Protein AF-A0A2M7BI40-F1 (afdb_monomer)

Structure (mmCIF, N/CA/C/O backbone):
data_AF-A0A2M7BI40-F1
#
_entry.id   AF-A0A2M7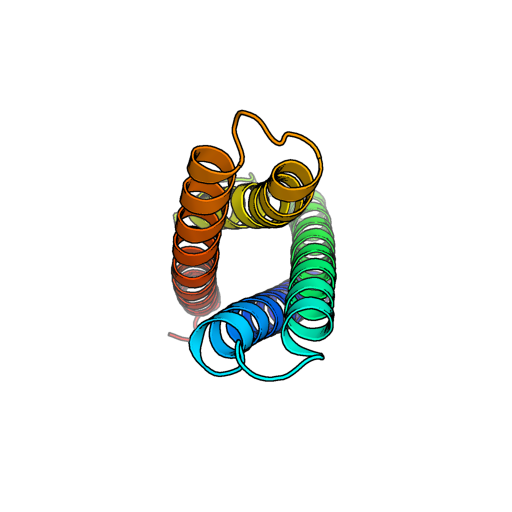BI40-F1
#
loop_
_atom_site.group_PDB
_atom_site.id
_atom_site.type_symbol
_atom_site.label_atom_id
_atom_site.label_alt_id
_atom_site.label_comp_id
_atom_site.label_asym_id
_atom_site.label_entity_id
_atom_site.label_seq_id
_atom_site.pdbx_PDB_ins_code
_atom_site.Cartn_x
_atom_site.Cartn_y
_atom_site.Cartn_z
_atom_site.occupancy
_atom_site.B_iso_or_equiv
_atom_site.auth_seq_id
_atom_site.auth_comp_id
_atom_site.auth_asym_id
_atom_site.auth_atom_id
_atom_site.pdbx_PDB_model_num
ATOM 1 N N . MET A 1 1 ? 19.463 -0.603 -14.164 1.00 77.00 1 MET A N 1
ATOM 2 C CA . MET A 1 1 ? 19.124 -1.963 -13.665 1.00 77.00 1 MET A CA 1
ATOM 3 C C . MET A 1 1 ? 18.923 -2.020 -12.152 1.00 77.00 1 MET A C 1
ATOM 5 O O . MET A 1 1 ? 17.928 -2.589 -11.722 1.00 77.00 1 MET A O 1
ATOM 9 N N . ILE A 1 2 ? 19.806 -1.428 -11.337 1.00 92.12 2 ILE A N 1
ATOM 10 C CA . ILE A 1 2 ? 19.700 -1.491 -9.866 1.00 92.12 2 ILE A CA 1
ATOM 11 C C . ILE A 1 2 ? 18.399 -0.879 -9.314 1.00 92.12 2 ILE A C 1
ATOM 13 O O . ILE A 1 2 ? 17.748 -1.490 -8.474 1.00 92.12 2 ILE A O 1
ATOM 17 N N . LEU A 1 3 ? 17.956 0.261 -9.856 1.00 92.69 3 LEU A N 1
ATOM 18 C CA . LEU A 1 3 ? 16.713 0.923 -9.438 1.00 92.69 3 LEU A CA 1
ATOM 19 C C . LEU A 1 3 ? 15.458 0.073 -9.695 1.00 92.69 3 LEU A C 1
ATOM 21 O O . LEU A 1 3 ? 14.537 0.099 -8.889 1.00 92.69 3 LEU A O 1
ATOM 25 N N . PHE A 1 4 ? 15.436 -0.730 -10.766 1.00 90.94 4 PHE A N 1
ATOM 26 C CA . PHE A 1 4 ? 14.327 -1.655 -11.031 1.00 90.94 4 PHE A CA 1
ATOM 27 C C . PHE A 1 4 ? 14.291 -2.813 -10.026 1.00 90.94 4 PHE A C 1
ATOM 29 O O . PHE A 1 4 ? 13.209 -3.212 -9.604 1.00 90.94 4 PHE A O 1
ATOM 36 N N . LYS A 1 5 ? 15.456 -3.316 -9.590 1.00 93.88 5 LYS A N 1
ATOM 37 C CA . LYS A 1 5 ? 15.535 -4.330 -8.524 1.00 93.88 5 LYS A CA 1
ATOM 38 C C . LYS A 1 5 ? 15.037 -3.768 -7.192 1.00 93.88 5 LYS A C 1
ATOM 40 O O . LYS A 1 5 ? 14.223 -4.406 -6.532 1.00 93.88 5 LYS A O 1
ATOM 45 N N . TRP A 1 6 ? 15.469 -2.554 -6.839 1.00 96.56 6 TRP A N 1
ATOM 46 C CA . TRP A 1 6 ? 14.964 -1.849 -5.659 1.00 96.56 6 TRP A CA 1
ATOM 47 C C . TRP A 1 6 ? 13.461 -1.605 -5.737 1.00 96.56 6 TRP A C 1
ATOM 49 O O . TRP A 1 6 ? 12.761 -1.906 -4.778 1.00 96.56 6 TRP A O 1
ATOM 59 N N . HIS A 1 7 ? 12.954 -1.133 -6.879 1.00 96.62 7 HIS A N 1
ATOM 60 C CA . HIS A 1 7 ? 11.520 -0.980 -7.106 1.00 96.62 7 HIS A CA 1
ATOM 61 C C . HIS A 1 7 ? 10.775 -2.294 -6.840 1.00 96.62 7 HIS A C 1
ATOM 63 O O . HIS A 1 7 ? 9.878 -2.315 -6.004 1.00 96.62 7 HIS A O 1
ATOM 69 N N . ALA A 1 8 ? 11.176 -3.399 -7.475 1.00 96.50 8 ALA A N 1
ATOM 70 C CA . ALA A 1 8 ? 10.517 -4.691 -7.294 1.00 96.50 8 ALA A CA 1
ATOM 71 C C . ALA A 1 8 ? 10.546 -5.165 -5.827 1.00 96.50 8 ALA A C 1
ATOM 73 O O . ALA A 1 8 ? 9.508 -5.547 -5.285 1.00 96.50 8 ALA A O 1
ATOM 74 N N . GLY A 1 9 ? 11.706 -5.083 -5.165 1.00 97.69 9 GLY A N 1
ATOM 75 C CA . GLY A 1 9 ? 11.855 -5.471 -3.760 1.00 97.69 9 GLY A CA 1
ATOM 76 C C . GLY A 1 9 ? 11.007 -4.621 -2.810 1.00 97.69 9 GLY A C 1
ATOM 77 O O . GLY A 1 9 ? 10.319 -5.157 -1.941 1.00 97.69 9 GLY A O 1
ATOM 78 N N . LEU A 1 10 ? 10.992 -3.301 -3.010 1.00 98.44 10 LEU A N 1
ATOM 79 C CA . LEU A 1 10 ? 10.192 -2.368 -2.214 1.00 98.44 10 LEU A CA 1
ATOM 80 C C . LEU A 1 10 ? 8.690 -2.574 -2.436 1.00 98.44 10 LEU A C 1
ATOM 82 O O . LEU A 1 10 ? 7.929 -2.591 -1.471 1.00 98.44 10 LEU A O 1
ATOM 86 N N . MET A 1 11 ? 8.251 -2.799 -3.677 1.00 98.19 11 MET A N 1
ATOM 87 C CA . MET A 1 11 ? 6.842 -3.083 -3.969 1.00 98.19 11 MET A CA 1
ATOM 88 C C . MET A 1 11 ? 6.391 -4.404 -3.331 1.00 98.19 11 MET A C 1
ATOM 90 O O . MET A 1 11 ? 5.306 -4.458 -2.749 1.00 98.19 11 MET A O 1
ATOM 94 N N . ALA A 1 12 ? 7.233 -5.444 -3.357 1.00 98.25 12 ALA A N 1
ATOM 95 C CA . ALA A 1 12 ? 6.958 -6.713 -2.684 1.00 98.25 12 ALA A CA 1
ATOM 96 C C . ALA A 1 12 ? 6.877 -6.552 -1.155 1.00 98.25 12 ALA A C 1
ATOM 98 O O . ALA A 1 12 ? 5.906 -6.997 -0.541 1.00 98.25 12 ALA A O 1
ATOM 99 N N . ALA A 1 13 ? 7.837 -5.856 -0.536 1.00 98.56 13 ALA A N 1
ATOM 100 C CA . ALA A 1 13 ? 7.814 -5.559 0.899 1.00 98.56 13 ALA A CA 1
ATOM 101 C C . ALA A 1 13 ? 6.581 -4.725 1.300 1.00 98.56 13 ALA A C 1
ATOM 103 O O . ALA A 1 13 ? 5.945 -4.988 2.328 1.00 98.56 13 ALA A O 1
ATOM 104 N N . GLY A 1 14 ? 6.202 -3.756 0.462 1.00 98.56 14 GLY A N 1
ATOM 105 C CA . GLY A 1 14 ? 4.998 -2.949 0.626 1.00 98.56 14 GLY A CA 1
ATOM 106 C C . GLY A 1 14 ? 3.725 -3.792 0.599 1.00 98.56 14 GLY A C 1
ATOM 107 O O . GLY A 1 14 ? 2.904 -3.707 1.517 1.00 98.56 14 GLY A O 1
ATOM 108 N N . PHE A 1 15 ? 3.592 -4.666 -0.401 1.00 98.62 15 PHE A N 1
ATOM 109 C CA . PHE A 1 15 ? 2.479 -5.610 -0.502 1.00 98.62 15 PHE A CA 1
ATOM 110 C C . PHE A 1 15 ? 2.401 -6.538 0.712 1.00 98.62 15 PHE A C 1
ATOM 112 O O . PHE A 1 15 ? 1.341 -6.629 1.329 1.00 98.62 15 PHE A O 1
ATOM 119 N N . LEU A 1 16 ? 3.510 -7.172 1.103 1.00 98.62 16 LEU A N 1
ATOM 120 C CA . LEU A 1 16 ? 3.550 -8.064 2.266 1.00 98.62 16 LEU A CA 1
ATOM 121 C C . LEU A 1 16 ? 3.148 -7.344 3.557 1.00 98.62 16 LEU A C 1
ATOM 123 O O . LEU A 1 16 ? 2.430 -7.905 4.388 1.00 98.62 16 LEU A O 1
ATOM 127 N N . SER A 1 17 ? 3.546 -6.081 3.707 1.00 98.62 17 SER A N 1
ATOM 128 C CA . SER A 1 17 ? 3.155 -5.248 4.846 1.00 98.62 17 SER A CA 1
ATOM 129 C C 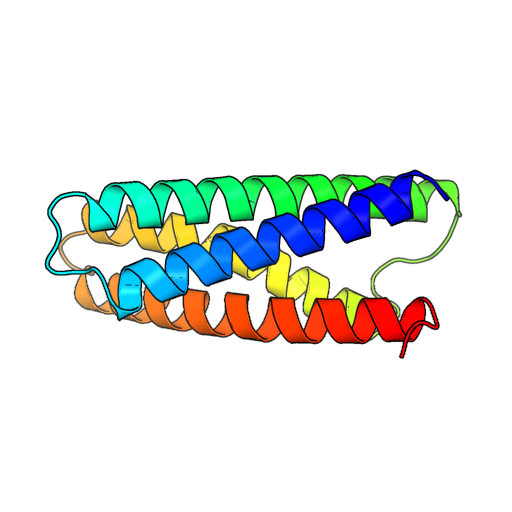. SER A 1 17 ? 1.647 -4.971 4.857 1.00 98.62 17 SER A C 1
ATOM 131 O O . SER A 1 17 ? 0.991 -5.167 5.882 1.00 98.62 17 SER A O 1
ATOM 133 N N . PHE A 1 18 ? 1.054 -4.595 3.719 1.00 98.31 18 PHE A N 1
ATOM 134 C CA . PHE A 1 18 ? -0.399 -4.402 3.622 1.00 98.31 18 PHE A CA 1
ATOM 135 C C . PHE A 1 18 ? -1.184 -5.705 3.779 1.00 98.31 18 PHE A C 1
ATOM 137 O O . PHE A 1 18 ? -2.220 -5.715 4.445 1.00 98.31 18 PHE A O 1
ATOM 144 N N . PHE A 1 19 ? -0.685 -6.809 3.228 1.00 98.38 19 PHE A N 1
ATOM 145 C CA . PHE A 1 19 ? -1.277 -8.129 3.408 1.00 98.38 19 PHE A CA 1
ATOM 146 C C . PHE A 1 19 ? -1.240 -8.549 4.882 1.00 98.38 19 PHE A C 1
ATOM 148 O O . PHE A 1 19 ? -2.247 -8.992 5.429 1.00 98.38 19 PHE A O 1
ATOM 155 N N . THR A 1 20 ? -0.132 -8.289 5.578 1.00 98.31 20 THR A N 1
ATOM 156 C CA . THR A 1 20 ? -0.032 -8.483 7.032 1.00 98.31 20 THR A CA 1
ATOM 157 C C . THR A 1 20 ? -1.044 -7.615 7.777 1.00 98.31 20 THR A C 1
ATOM 159 O O . THR A 1 20 ? -1.761 -8.113 8.646 1.00 98.31 20 THR A O 1
ATOM 162 N N . ALA A 1 21 ? -1.167 -6.331 7.428 1.00 98.00 21 ALA A N 1
ATOM 163 C CA . ALA A 1 21 ? -2.159 -5.440 8.029 1.00 98.00 21 ALA A CA 1
ATOM 164 C C . ALA A 1 21 ? -3.593 -5.964 7.825 1.00 98.00 21 ALA A C 1
ATOM 166 O O . ALA A 1 21 ? -4.398 -5.927 8.764 1.00 98.00 21 ALA A O 1
ATOM 167 N N . PHE A 1 22 ? -3.900 -6.476 6.630 1.00 97.56 22 PHE A N 1
ATOM 168 C CA . PHE A 1 22 ? -5.170 -7.119 6.301 1.00 97.56 22 PHE A CA 1
ATOM 169 C C . PHE A 1 22 ? -5.412 -8.365 7.166 1.00 97.56 22 PHE A C 1
ATOM 171 O O . PHE A 1 22 ? -6.458 -8.457 7.811 1.00 97.56 22 PHE A O 1
ATOM 178 N N . LEU A 1 23 ? -4.435 -9.273 7.262 1.00 97.88 23 LEU A N 1
ATOM 179 C CA . LEU A 1 23 ? -4.534 -10.492 8.069 1.00 97.88 23 LEU A CA 1
ATOM 180 C C . LEU A 1 23 ? -4.726 -10.189 9.557 1.00 97.88 23 LEU A C 1
ATOM 182 O O . LEU A 1 23 ? -5.630 -10.747 10.176 1.00 97.88 23 LEU A O 1
ATOM 186 N N . VAL A 1 24 ? -3.946 -9.265 10.126 1.00 97.81 24 VAL A N 1
ATOM 187 C CA . VAL A 1 24 ? -4.096 -8.829 11.527 1.00 97.81 24 VAL A CA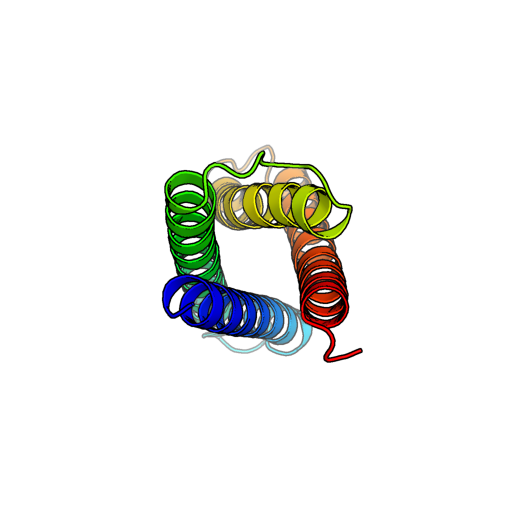 1
ATOM 188 C C . VAL A 1 24 ? -5.512 -8.301 11.774 1.00 97.81 24 VAL A C 1
ATOM 190 O O . VAL A 1 24 ? -6.156 -8.664 12.761 1.00 97.81 24 VAL A O 1
ATOM 193 N N . ALA A 1 25 ? -6.036 -7.478 10.862 1.00 95.81 25 ALA A N 1
ATOM 194 C CA . ALA A 1 25 ? -7.393 -6.953 10.968 1.00 95.81 25 ALA A CA 1
ATOM 195 C C . ALA A 1 25 ? -8.480 -8.015 10.739 1.00 95.81 25 ALA A C 1
ATOM 197 O O . ALA A 1 25 ? -9.610 -7.802 11.184 1.00 95.81 25 ALA A O 1
ATOM 198 N N . ALA A 1 26 ? -8.183 -9.117 10.052 1.00 95.44 26 ALA A N 1
ATOM 199 C CA . ALA A 1 26 ? -9.122 -10.209 9.814 1.00 95.44 26 ALA A CA 1
ATOM 200 C C . ALA A 1 26 ? -9.163 -11.206 10.983 1.00 95.44 26 ALA A C 1
ATOM 202 O O . ALA A 1 26 ? -10.246 -11.634 11.372 1.00 95.44 26 ALA A O 1
ATOM 203 N N . THR A 1 27 ? -8.013 -11.538 11.579 1.00 97.44 27 THR A N 1
ATOM 204 C CA . THR A 1 27 ? -7.898 -12.676 12.510 1.00 97.44 27 THR A CA 1
ATOM 205 C C . THR A 1 27 ? -7.624 -12.280 13.961 1.00 97.44 27 THR A C 1
ATOM 207 O O . THR A 1 27 ? -7.957 -13.032 14.874 1.00 97.44 27 THR A O 1
ATOM 210 N N . GLN A 1 28 ? -7.055 -11.098 14.223 1.00 96.00 28 GLN A N 1
ATOM 211 C CA . GLN A 1 28 ? -6.484 -10.779 15.542 1.00 96.00 28 GLN A CA 1
ATOM 212 C C . GLN A 1 28 ? -7.234 -9.691 16.321 1.00 96.00 28 GLN A C 1
ATOM 214 O O . GLN A 1 28 ? -6.755 -9.271 17.370 1.00 96.00 28 GLN A O 1
ATOM 219 N N . ARG A 1 29 ? -8.436 -9.271 15.896 1.00 93.31 29 ARG A N 1
ATOM 220 C CA . ARG A 1 29 ? -9.195 -8.162 16.529 1.00 93.31 29 ARG A CA 1
ATOM 221 C C . ARG A 1 29 ? -9.459 -8.303 18.033 1.00 93.31 29 ARG A C 1
ATOM 223 O O . ARG A 1 29 ? -9.696 -7.301 18.695 1.00 93.31 29 ARG A O 1
ATOM 230 N N . ARG A 1 30 ? -9.435 -9.525 18.575 1.00 94.81 30 ARG A N 1
ATOM 231 C CA . ARG A 1 30 ? -9.623 -9.786 20.014 1.00 94.81 30 ARG A CA 1
ATOM 232 C C . ARG A 1 30 ? -8.370 -9.501 20.856 1.00 94.81 30 ARG A C 1
ATOM 234 O O . ARG A 1 30 ? -8.454 -9.489 22.077 1.00 94.81 30 ARG A O 1
ATOM 241 N N . LYS A 1 31 ? -7.199 -9.315 20.239 1.00 96.00 31 LYS A N 1
ATOM 242 C CA . LYS A 1 31 ? -5.926 -9.099 20.945 1.00 96.00 31 LYS A CA 1
ATOM 243 C C . LYS A 1 31 ? -5.710 -7.606 21.213 1.00 96.00 31 LYS A C 1
ATOM 245 O O . LYS A 1 31 ? -5.813 -6.834 20.270 1.00 96.00 31 LYS A O 1
ATOM 250 N N . PRO A 1 32 ? -5.303 -7.166 22.415 1.00 94.94 32 PRO A N 1
ATOM 251 C CA . PRO A 1 32 ? -5.216 -5.735 22.753 1.00 94.94 32 PRO A CA 1
ATOM 252 C C . PRO A 1 32 ? -4.234 -4.938 21.871 1.00 94.94 32 PRO A C 1
ATOM 254 O O . PRO A 1 32 ? -4.376 -3.733 21.690 1.00 94.94 32 PRO A O 1
ATOM 257 N N . TRP A 1 33 ? -3.254 -5.609 21.264 1.00 96.06 33 TRP A N 1
ATOM 258 C CA . TRP A 1 33 ? -2.237 -5.007 20.399 1.00 96.06 33 TRP A CA 1
ATOM 259 C C . TRP A 1 33 ? -2.601 -4.992 18.902 1.00 96.06 33 TRP A C 1
ATOM 261 O O . TRP A 1 33 ? -1.804 -4.503 18.095 1.00 96.06 33 TRP A O 1
ATOM 271 N N . TRP A 1 34 ? -3.772 -5.512 18.507 1.00 97.88 34 TRP A N 1
ATOM 272 C CA . TRP A 1 34 ? -4.141 -5.699 17.094 1.00 97.88 34 TRP A CA 1
ATOM 273 C C . TRP A 1 34 ? -4.064 -4.394 16.298 1.00 97.88 34 TRP A C 1
ATOM 275 O O . TRP A 1 34 ? -3.469 -4.351 15.222 1.00 97.88 34 TRP A O 1
ATOM 285 N N . LEU A 1 35 ? -4.597 -3.306 16.863 1.00 96.19 35 LEU A N 1
ATOM 286 C CA . LEU A 1 35 ? -4.669 -2.014 16.189 1.00 96.19 35 LEU A CA 1
ATOM 287 C C . LEU A 1 35 ? -3.276 -1.406 15.998 1.00 96.19 35 LEU A C 1
ATOM 289 O O . LEU A 1 35 ? -2.996 -0.825 14.951 1.00 96.19 35 LEU A O 1
ATOM 293 N N . ARG A 1 36 ? -2.382 -1.586 16.981 1.00 97.38 36 ARG A N 1
ATOM 294 C CA . ARG A 1 36 ? -0.993 -1.117 16.902 1.00 97.38 36 ARG A CA 1
ATOM 295 C C . ARG A 1 36 ? -0.250 -1.816 15.763 1.00 97.38 36 ARG A C 1
ATOM 297 O O . ARG A 1 36 ? 0.360 -1.132 14.946 1.00 97.38 36 ARG A O 1
ATOM 304 N N . ARG A 1 37 ? -0.343 -3.149 15.668 1.00 97.69 37 ARG A N 1
ATOM 305 C CA . ARG A 1 37 ? 0.307 -3.920 14.590 1.00 97.69 37 ARG A CA 1
ATOM 306 C C . ARG A 1 37 ? -0.303 -3.634 13.221 1.00 97.69 37 ARG A C 1
ATOM 308 O O . ARG A 1 37 ? 0.442 -3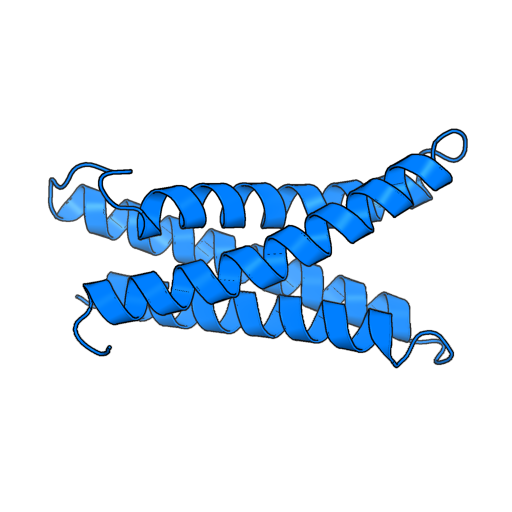.406 12.277 1.00 97.69 37 ARG A O 1
ATOM 315 N N . HIS A 1 38 ? -1.632 -3.579 13.126 1.00 98.00 38 HIS A N 1
ATOM 316 C CA . HIS A 1 38 ? -2.330 -3.217 11.891 1.00 98.00 38 HIS A CA 1
ATOM 317 C C . HIS A 1 38 ? -1.870 -1.847 11.369 1.00 98.00 38 HIS A C 1
ATOM 319 O O . HIS A 1 38 ? -1.517 -1.714 10.198 1.00 98.00 38 HIS A O 1
ATOM 325 N N . ARG A 1 39 ? -1.809 -0.841 12.251 1.00 97.44 39 ARG A N 1
ATOM 326 C CA . ARG A 1 39 ? -1.371 0.513 11.896 1.00 97.44 39 ARG A CA 1
ATOM 327 C C . ARG A 1 39 ? 0.104 0.563 11.505 1.00 97.44 39 ARG A C 1
ATOM 329 O O . ARG A 1 39 ? 0.422 1.180 10.496 1.00 97.44 39 ARG A O 1
ATOM 336 N N . ALA A 1 40 ? 0.983 -0.082 12.273 1.00 98.06 40 ALA A N 1
ATOM 337 C CA . ALA A 1 40 ? 2.411 -0.130 11.965 1.00 98.06 40 ALA A CA 1
ATOM 338 C C . ALA A 1 40 ? 2.663 -0.774 10.594 1.00 98.06 40 ALA A C 1
ATOM 340 O O . ALA A 1 40 ? 3.340 -0.182 9.759 1.00 98.06 40 ALA A O 1
ATOM 341 N N . ALA A 1 41 ? 2.041 -1.925 10.326 1.00 98.25 41 ALA A N 1
ATOM 342 C CA . ALA A 1 41 ? 2.147 -2.611 9.042 1.00 98.25 41 ALA A CA 1
ATOM 343 C C . ALA A 1 41 ? 1.586 -1.766 7.882 1.00 98.25 41 ALA A C 1
ATOM 345 O O . ALA A 1 41 ? 2.212 -1.685 6.830 1.00 98.25 41 ALA A O 1
ATOM 346 N N . GLY A 1 42 ? 0.458 -1.073 8.075 1.00 98.06 42 GLY A N 1
ATOM 347 C CA . GLY A 1 42 ? -0.090 -0.164 7.062 1.00 98.06 42 GLY A CA 1
ATOM 348 C C . GLY A 1 42 ? 0.820 1.034 6.756 1.00 98.06 42 GLY A C 1
ATOM 349 O O . GLY A 1 42 ? 1.001 1.386 5.591 1.00 98.06 42 GLY A O 1
ATOM 350 N N . ILE A 1 43 ? 1.433 1.643 7.778 1.00 98.25 43 ILE A N 1
ATOM 351 C CA . ILE A 1 43 ? 2.375 2.762 7.597 1.00 98.25 43 ILE A CA 1
ATOM 352 C C . ILE A 1 43 ? 3.645 2.283 6.889 1.00 98.25 43 ILE A C 1
ATOM 354 O O . ILE A 1 43 ? 4.034 2.882 5.890 1.00 98.25 43 ILE A O 1
ATOM 358 N N . LEU A 1 44 ? 4.254 1.186 7.352 1.00 98.44 44 LEU A N 1
ATOM 359 C CA . LEU A 1 44 ? 5.439 0.605 6.713 1.00 98.44 44 LEU A CA 1
ATOM 360 C C . LEU A 1 44 ? 5.162 0.228 5.256 1.00 98.44 44 LEU A C 1
ATOM 362 O O . LEU A 1 44 ? 5.947 0.567 4.376 1.00 98.44 44 LEU A O 1
ATOM 366 N N . GLY A 1 45 ? 4.009 -0.391 4.987 1.00 98.50 45 GLY A N 1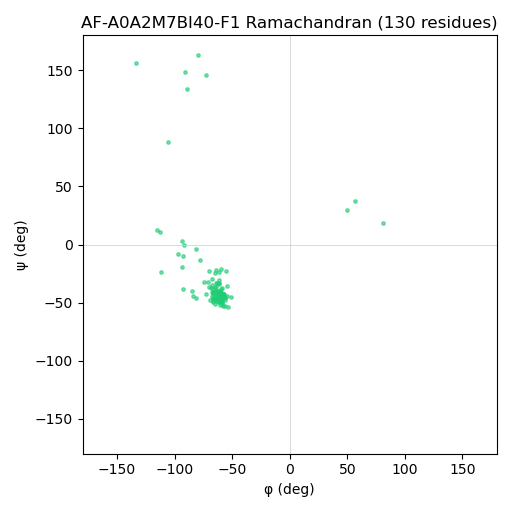
ATOM 367 C CA . GLY A 1 45 ? 3.584 -0.708 3.627 1.00 98.50 45 GLY A CA 1
ATOM 368 C C . GLY A 1 45 ? 3.479 0.529 2.740 1.00 98.50 45 GLY A C 1
ATOM 369 O O . GLY A 1 45 ? 3.958 0.516 1.609 1.00 98.50 45 GLY A O 1
ATOM 370 N N . THR A 1 46 ? 2.922 1.621 3.271 1.00 98.50 46 THR A N 1
ATOM 371 C CA . THR A 1 46 ? 2.833 2.905 2.558 1.00 98.50 46 THR A CA 1
ATOM 372 C C . THR A 1 46 ? 4.223 3.441 2.225 1.00 98.50 46 THR A C 1
ATOM 374 O O . THR A 1 46 ? 4.478 3.796 1.078 1.00 98.50 46 THR A O 1
ATOM 377 N N . LEU A 1 47 ? 5.132 3.463 3.204 1.00 98.62 47 LEU A N 1
ATOM 378 C CA . LEU A 1 47 ? 6.499 3.950 3.011 1.00 98.62 47 LEU A CA 1
ATOM 379 C C . LEU A 1 47 ? 7.239 3.130 1.951 1.00 98.62 47 LEU A C 1
ATOM 381 O O . LEU A 1 47 ? 7.808 3.713 1.033 1.00 98.62 47 LEU A O 1
ATOM 385 N N . PHE A 1 48 ? 7.164 1.798 2.009 1.00 98.69 48 PHE A N 1
ATOM 386 C CA . PHE A 1 48 ? 7.790 0.940 1.004 1.00 98.69 48 PHE A CA 1
ATOM 387 C C . PHE A 1 48 ? 7.230 1.169 -0.403 1.00 98.69 48 PHE A C 1
ATOM 389 O O . PHE A 1 48 ? 8.013 1.297 -1.344 1.00 98.69 48 PHE A O 1
ATOM 396 N N . ILE A 1 49 ? 5.905 1.278 -0.560 1.00 98.31 49 ILE A N 1
ATOM 397 C CA . ILE A 1 49 ? 5.295 1.560 -1.870 1.00 98.31 49 ILE A CA 1
ATOM 398 C C . ILE A 1 49 ? 5.743 2.927 -2.402 1.00 98.31 49 ILE A C 1
ATOM 400 O O . ILE A 1 49 ? 6.100 3.032 -3.575 1.00 98.31 49 ILE A O 1
ATOM 404 N N . LEU A 1 50 ? 5.781 3.965 -1.561 1.00 98.44 50 LEU A N 1
ATOM 405 C CA . LEU A 1 50 ? 6.228 5.298 -1.977 1.00 98.44 50 LEU A CA 1
ATOM 406 C C . LEU A 1 50 ? 7.718 5.318 -2.343 1.00 98.44 50 LEU A C 1
ATOM 408 O O . LEU A 1 50 ? 8.083 5.885 -3.370 1.00 98.44 50 LEU A O 1
ATOM 412 N N . SER A 1 51 ? 8.579 4.649 -1.576 1.00 98.31 51 SER A N 1
ATOM 413 C CA . SER A 1 51 ? 9.996 4.502 -1.928 1.00 98.31 51 SER A CA 1
ATOM 414 C C . SER A 1 51 ? 10.181 3.722 -3.235 1.00 98.31 51 SER A C 1
ATOM 416 O O . SER A 1 51 ? 10.994 4.1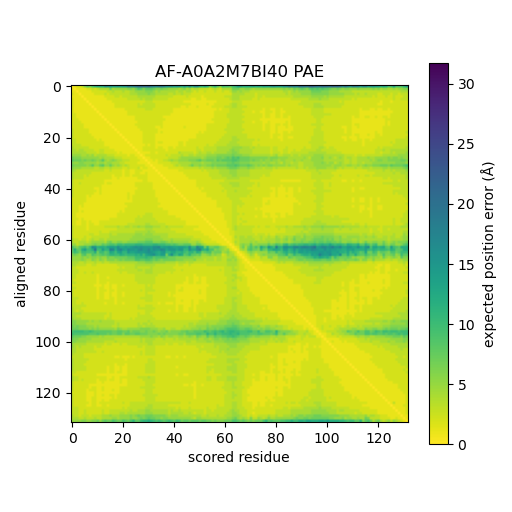09 -4.077 1.00 98.31 51 SER A O 1
ATOM 418 N N . GLY A 1 52 ? 9.401 2.656 -3.443 1.00 97.88 52 GLY A N 1
ATOM 419 C CA . GLY A 1 52 ? 9.389 1.892 -4.690 1.00 97.88 52 GLY A CA 1
ATOM 420 C C . GLY A 1 52 ? 8.941 2.740 -5.882 1.00 97.88 52 GLY A C 1
ATOM 421 O O . GLY A 1 52 ? 9.554 2.669 -6.950 1.00 97.88 52 GLY A O 1
ATOM 422 N N . MET A 1 53 ? 7.923 3.586 -5.699 1.00 96.56 53 MET A N 1
ATOM 423 C CA . MET A 1 53 ? 7.485 4.565 -6.697 1.00 96.56 53 MET A CA 1
ATOM 424 C C . MET A 1 53 ? 8.626 5.521 -7.067 1.00 96.56 53 MET A C 1
ATOM 426 O O . MET A 1 53 ? 8.927 5.684 -8.250 1.00 96.56 53 MET A O 1
ATOM 430 N N . THR A 1 54 ? 9.303 6.109 -6.080 1.00 96.50 54 THR A N 1
ATOM 431 C CA . THR A 1 54 ? 10.431 7.020 -6.324 1.00 96.50 54 THR A CA 1
ATOM 432 C C . THR A 1 54 ? 11.543 6.334 -7.120 1.00 96.50 54 THR A C 1
ATOM 434 O O . THR A 1 54 ? 12.043 6.901 -8.093 1.00 96.50 54 THR A O 1
ATOM 437 N N . ALA A 1 55 ? 11.876 5.083 -6.781 1.00 95.25 55 ALA A N 1
ATOM 438 C CA . ALA A 1 55 ? 12.879 4.307 -7.507 1.00 95.25 55 ALA A CA 1
ATOM 439 C C . ALA A 1 55 ? 12.502 4.090 -8.985 1.00 95.25 55 ALA A C 1
ATOM 441 O O . ALA A 1 55 ? 13.356 4.249 -9.861 1.00 95.25 55 ALA A O 1
ATOM 442 N N . THR A 1 56 ? 11.236 3.770 -9.291 1.00 92.75 56 THR A N 1
ATOM 44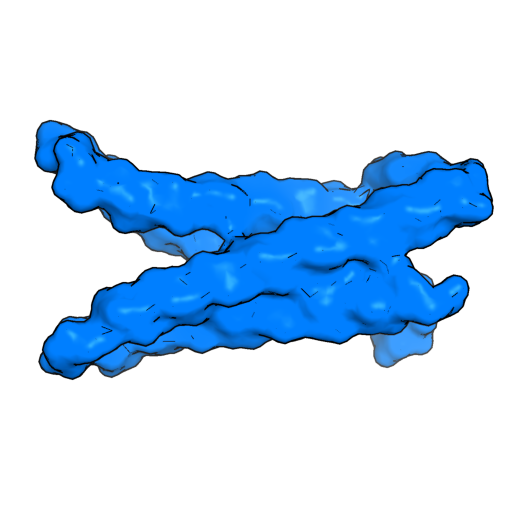3 C CA . THR A 1 56 ? 10.819 3.593 -10.693 1.00 92.75 56 THR A CA 1
ATOM 444 C C . THR A 1 56 ? 10.689 4.908 -11.449 1.00 92.75 56 THR A C 1
ATOM 446 O O . THR A 1 56 ? 10.967 4.918 -12.647 1.00 92.75 56 THR A O 1
ATOM 449 N N . ILE A 1 57 ? 10.298 6.010 -10.800 1.00 93.06 57 ILE A N 1
ATOM 450 C CA . ILE A 1 57 ? 10.253 7.323 -11.456 1.00 93.06 57 ILE A CA 1
ATOM 451 C C . ILE A 1 57 ? 11.665 7.722 -11.887 1.00 93.06 57 ILE A C 1
ATOM 453 O O . ILE A 1 57 ? 11.879 8.025 -13.059 1.00 93.06 57 ILE A O 1
ATOM 457 N N . ALA A 1 58 ? 12.638 7.611 -10.977 1.00 92.69 58 ALA A N 1
ATOM 458 C CA . ALA A 1 58 ? 14.040 7.882 -11.276 1.00 92.69 58 ALA A CA 1
ATOM 459 C C . ALA A 1 58 ? 14.584 6.970 -12.393 1.00 92.69 58 ALA A C 1
ATOM 461 O O . ALA A 1 58 ? 15.263 7.441 -13.304 1.00 92.69 58 ALA A O 1
ATOM 462 N N . ALA A 1 59 ? 14.250 5.674 -12.369 1.00 90.12 59 ALA A N 1
ATOM 463 C CA . ALA A 1 59 ? 14.698 4.722 -13.386 1.00 90.12 59 ALA A CA 1
ATOM 464 C C . ALA A 1 59 ? 14.136 5.019 -14.785 1.00 90.12 59 ALA A C 1
ATOM 466 O O . ALA A 1 59 ? 14.848 4.876 -15.778 1.00 90.12 59 ALA A O 1
ATOM 467 N N . VAL A 1 60 ? 12.860 5.402 -14.868 1.00 89.06 60 VAL A N 1
ATOM 468 C CA . VAL A 1 60 ? 12.184 5.711 -16.136 1.00 89.06 60 VAL A CA 1
ATOM 469 C C . VAL A 1 60 ? 12.680 7.038 -16.708 1.00 89.06 60 VAL A C 1
ATOM 471 O O . VAL A 1 60 ? 12.980 7.089 -17.902 1.00 89.06 60 VAL A O 1
ATOM 474 N N . ALA A 1 61 ? 12.851 8.057 -15.860 1.00 87.94 61 ALA A N 1
ATOM 475 C CA . ALA A 1 61 ? 13.408 9.350 -16.250 1.00 87.94 61 ALA A CA 1
ATOM 476 C C . ALA A 1 61 ? 14.830 9.205 -16.818 1.00 87.94 61 ALA A C 1
ATOM 478 O O . ALA A 1 61 ? 15.114 9.712 -17.901 1.00 87.94 61 ALA A O 1
ATOM 479 N N . ALA A 1 62 ? 15.692 8.428 -16.152 1.00 86.94 62 ALA A N 1
ATOM 480 C CA . ALA A 1 62 ? 17.052 8.158 -16.626 1.00 86.94 62 ALA A CA 1
ATOM 481 C C . ALA A 1 62 ? 17.096 7.373 -17.951 1.00 86.94 62 ALA A C 1
ATOM 483 O O . ALA A 1 62 ? 18.078 7.447 -18.682 1.00 86.94 62 ALA A O 1
ATOM 484 N N . ALA A 1 63 ? 16.046 6.609 -18.264 1.00 84.94 63 ALA A N 1
ATOM 485 C CA . ALA A 1 63 ? 15.954 5.817 -19.486 1.00 84.94 63 ALA A CA 1
ATOM 486 C C . ALA A 1 63 ? 15.244 6.547 -20.644 1.00 84.94 63 ALA A C 1
ATOM 488 O O . ALA A 1 63 ? 15.007 5.916 -21.674 1.00 84.94 63 ALA A O 1
ATOM 489 N N . ALA A 1 64 ? 14.850 7.818 -20.468 1.00 80.69 64 ALA A N 1
ATOM 490 C CA . ALA A 1 64 ? 14.039 8.594 -21.418 1.00 80.69 64 ALA A CA 1
ATOM 491 C C . ALA A 1 64 ? 12.767 7.857 -21.899 1.00 80.69 64 ALA A C 1
ATOM 493 O O . ALA A 1 64 ? 12.287 8.048 -23.018 1.00 80.69 64 ALA A O 1
ATOM 494 N N . LYS A 1 65 ? 12.208 6.980 -21.053 1.00 75.12 65 LYS A N 1
ATOM 495 C CA . LYS A 1 65 ? 10.981 6.232 -21.356 1.00 75.12 65 LYS A CA 1
ATOM 496 C C . LYS A 1 65 ? 9.760 7.015 -20.869 1.00 75.12 65 LYS A C 1
ATOM 498 O O . LYS A 1 65 ? 9.815 7.708 -19.862 1.00 75.12 65 LYS A O 1
ATOM 503 N N . GLY A 1 66 ? 8.630 6.871 -21.560 1.00 78.12 66 GLY A N 1
ATOM 504 C CA . GLY A 1 66 ? 7.358 7.437 -21.097 1.00 78.12 66 GLY A CA 1
ATOM 505 C C . GLY A 1 66 ? 6.770 6.668 -19.905 1.00 78.12 66 GLY A C 1
ATOM 506 O O . GLY A 1 66 ? 6.882 5.442 -19.839 1.00 78.12 66 GLY A O 1
ATOM 507 N N . HIS A 1 67 ? 6.103 7.379 -18.993 1.00 83.12 67 HIS A N 1
ATOM 508 C CA . HIS A 1 67 ? 5.325 6.792 -17.893 1.00 83.12 67 HIS A CA 1
ATOM 509 C C . HIS A 1 67 ? 3.938 6.314 -18.365 1.00 83.12 67 HIS A C 1
ATOM 511 O O . HIS A 1 67 ? 3.463 6.723 -19.421 1.00 83.12 67 HIS A O 1
ATOM 517 N N . LEU A 1 68 ? 3.274 5.465 -17.566 1.00 84.88 68 LEU A N 1
ATOM 518 C CA . LEU A 1 68 ? 1.867 5.060 -17.755 1.00 84.88 68 LEU A CA 1
ATOM 519 C C . LEU A 1 68 ? 1.542 4.420 -19.122 1.00 84.88 68 LEU A C 1
ATOM 521 O O . LEU A 1 68 ? 0.469 4.640 -19.677 1.00 84.88 68 LEU A O 1
ATOM 525 N N . ARG A 1 69 ? 2.454 3.613 -19.675 1.00 89.81 69 ARG A N 1
ATOM 526 C CA . ARG A 1 69 ? 2.284 2.971 -20.995 1.00 89.81 69 ARG A CA 1
ATOM 527 C C . ARG A 1 69 ? 1.769 1.533 -20.953 1.00 89.81 69 ARG A C 1
ATOM 529 O O . ARG A 1 69 ? 1.504 0.957 -22.000 1.00 89.81 69 ARG A O 1
ATOM 536 N N . THR A 1 70 ? 1.671 0.930 -19.771 1.00 91.94 70 THR A N 1
ATOM 537 C CA . THR A 1 70 ? 1.303 -0.486 -19.623 1.00 91.94 70 THR A CA 1
ATOM 538 C C . THR A 1 70 ? 0.234 -0.679 -18.548 1.00 91.94 70 THR A C 1
ATOM 540 O O . THR A 1 70 ? 0.178 0.109 -17.596 1.00 91.94 70 THR A O 1
ATOM 543 N N . PRO A 1 71 ? -0.551 -1.772 -18.608 1.00 95.31 71 PRO A N 1
ATOM 544 C CA . PRO A 1 71 ? -1.508 -2.106 -17.552 1.00 95.31 71 PRO A CA 1
ATOM 545 C C . PRO A 1 71 ? -0.871 -2.183 -16.153 1.00 95.31 71 PRO A C 1
ATOM 547 O O . PRO A 1 71 ? -1.472 -1.737 -15.177 1.00 95.31 71 PRO A O 1
ATOM 550 N N . HIS A 1 72 ? 0.378 -2.665 -16.060 1.00 95.88 72 HIS A N 1
ATOM 551 C CA . HIS A 1 72 ? 1.165 -2.653 -14.821 1.00 95.88 72 HIS A CA 1
ATOM 552 C C . HIS A 1 72 ? 1.293 -1.235 -14.243 1.00 95.88 72 HIS A C 1
ATOM 554 O O . HIS A 1 72 ? 1.061 -1.026 -13.056 1.00 95.88 72 HIS A O 1
ATOM 560 N N . THR A 1 73 ? 1.615 -0.245 -15.079 1.00 95.06 73 THR A N 1
ATOM 561 C CA . THR A 1 73 ? 1.795 1.142 -14.622 1.00 95.06 73 THR A CA 1
ATOM 562 C C . THR A 1 73 ? 0.483 1.826 -14.222 1.00 95.06 73 THR A C 1
ATOM 564 O O . THR A 1 73 ? 0.483 2.614 -13.278 1.00 95.06 73 THR A O 1
ATOM 567 N N . TRP A 1 74 ? -0.642 1.495 -14.863 1.00 96.50 74 TRP A N 1
ATOM 568 C CA . TRP A 1 74 ? -1.962 2.023 -14.487 1.00 96.50 74 TRP A CA 1
ATOM 569 C C . TRP A 1 74 ? -2.438 1.467 -13.142 1.00 96.50 74 TRP A C 1
ATOM 571 O O . TRP A 1 74 ? -2.818 2.231 -12.252 1.00 96.50 74 TRP A O 1
ATOM 581 N N . LEU A 1 75 ? -2.351 0.145 -12.951 1.00 97.31 75 LEU A N 1
ATOM 582 C CA . LEU A 1 75 ? -2.678 -0.475 -11.664 1.00 97.31 75 LEU A CA 1
ATOM 583 C C . LEU A 1 75 ? -1.674 -0.103 -10.566 1.00 97.31 75 LEU A C 1
ATOM 585 O O . LEU A 1 75 ? -2.066 0.034 -9.406 1.00 97.31 75 LEU A O 1
ATOM 589 N N . GLY A 1 76 ? -0.413 0.152 -10.919 1.00 97.25 76 GLY A N 1
ATOM 590 C CA . GLY A 1 76 ? 0.579 0.716 -10.007 1.00 97.25 76 GLY A CA 1
ATOM 591 C C . GLY A 1 76 ? 0.168 2.087 -9.474 1.00 97.25 76 GLY A C 1
ATOM 592 O O . GLY A 1 76 ? 0.200 2.299 -8.263 1.00 97.25 76 GLY A O 1
ATOM 593 N N . ALA A 1 77 ? -0.300 2.990 -10.341 1.00 96.94 77 ALA A N 1
ATOM 594 C CA . ALA A 1 77 ? -0.803 4.299 -9.923 1.00 96.94 77 ALA A CA 1
ATOM 595 C C . ALA A 1 77 ? -2.026 4.182 -8.994 1.00 96.94 77 ALA A C 1
ATOM 597 O O . ALA A 1 77 ? -2.064 4.825 -7.943 1.00 96.94 77 ALA A O 1
ATOM 598 N N . LEU A 1 78 ? -2.984 3.304 -9.325 1.00 97.19 78 LEU A N 1
ATOM 599 C CA . LEU A 1 78 ? -4.125 3.005 -8.451 1.00 97.19 78 LEU A CA 1
ATOM 600 C C . LEU A 1 78 ? -3.669 2.467 -7.086 1.00 97.19 78 LEU A C 1
ATOM 602 O O . LEU A 1 78 ? -4.168 2.898 -6.047 1.00 97.19 78 LEU A O 1
ATOM 606 N N . THR A 1 79 ? -2.702 1.549 -7.086 1.00 98.12 79 THR A N 1
ATOM 607 C 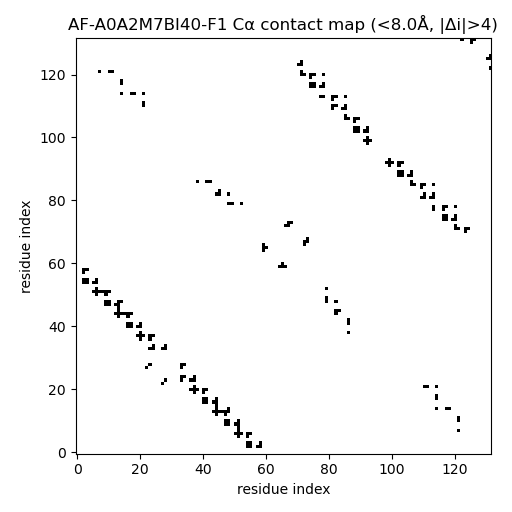CA . THR A 1 79 ? -2.125 0.959 -5.874 1.00 98.12 79 THR A CA 1
ATOM 608 C C . THR A 1 79 ? -1.485 2.030 -4.994 1.00 98.12 79 THR A C 1
ATOM 610 O O . THR A 1 79 ? -1.743 2.063 -3.795 1.00 98.12 79 THR A O 1
ATOM 613 N N . ILE A 1 80 ? -0.708 2.948 -5.571 1.00 98.12 80 ILE A N 1
ATOM 614 C CA . ILE A 1 80 ? -0.084 4.060 -4.838 1.00 98.12 80 ILE A CA 1
ATOM 615 C C . ILE A 1 80 ? -1.151 4.985 -4.240 1.00 98.12 80 ILE A C 1
ATOM 617 O O . ILE A 1 80 ? -1.102 5.291 -3.046 1.00 98.12 80 ILE A O 1
ATOM 621 N N . ALA A 1 81 ? -2.148 5.386 -5.032 1.00 98.12 81 ALA A N 1
ATOM 622 C CA . ALA A 1 81 ? -3.235 6.237 -4.553 1.00 98.12 81 ALA A CA 1
ATOM 623 C C . ALA A 1 81 ? -3.993 5.575 -3.388 1.00 98.12 81 ALA A C 1
ATOM 625 O O . ALA A 1 81 ? -4.234 6.202 -2.352 1.00 98.12 81 ALA A O 1
ATOM 626 N N . ALA A 1 82 ? -4.307 4.284 -3.509 1.00 98.12 82 ALA A N 1
ATOM 627 C CA . ALA A 1 82 ? -4.969 3.525 -2.457 1.00 98.12 82 ALA A CA 1
ATOM 628 C C . ALA A 1 82 ? -4.072 3.322 -1.219 1.00 98.12 82 ALA A C 1
ATOM 630 O O . ALA A 1 82 ? -4.582 3.353 -0.094 1.00 98.12 82 ALA A O 1
ATOM 631 N N . ALA A 1 83 ? -2.755 3.167 -1.398 1.00 98.19 83 ALA A N 1
ATOM 632 C CA . ALA A 1 83 ? -1.776 3.044 -0.315 1.00 98.19 83 ALA A CA 1
ATOM 633 C C . ALA A 1 83 ? -1.698 4.312 0.538 1.00 98.19 83 ALA A C 1
ATOM 635 O O . ALA A 1 83 ? -1.519 4.210 1.746 1.00 98.19 83 ALA A O 1
ATOM 636 N N . VAL A 1 84 ? -1.905 5.488 -0.059 1.00 98.31 84 VAL A N 1
ATOM 637 C CA . VAL A 1 84 ? -1.985 6.768 0.663 1.00 98.31 84 VAL A CA 1
ATOM 638 C C . VAL A 1 84 ? -3.376 6.984 1.268 1.00 98.31 84 VAL A C 1
ATOM 640 O O . VAL A 1 84 ? -3.504 7.332 2.443 1.00 98.31 84 VAL A O 1
ATOM 643 N N . ALA A 1 85 ? -4.442 6.738 0.503 1.00 98.12 85 ALA A N 1
ATOM 644 C CA . ALA A 1 85 ? -5.811 6.985 0.955 1.00 98.12 85 ALA A CA 1
ATOM 645 C C . ALA A 1 85 ? -6.218 6.090 2.140 1.00 98.12 85 ALA A C 1
ATOM 647 O O . ALA A 1 85 ? -6.851 6.554 3.091 1.00 98.12 85 ALA A O 1
ATOM 648 N N . THR A 1 86 ? -5.839 4.810 2.119 1.00 97.94 86 THR A N 1
ATOM 649 C CA . THR A 1 86 ? -6.228 3.827 3.145 1.00 97.94 86 THR A CA 1
ATOM 650 C C . THR A 1 86 ? -5.807 4.230 4.566 1.00 97.94 86 THR A C 1
ATOM 652 O O . THR A 1 86 ? -6.684 4.263 5.438 1.00 97.94 86 THR A O 1
ATOM 655 N N . PRO A 1 87 ? -4.531 4.556 4.859 1.00 96.81 87 PRO A N 1
ATOM 656 C CA . PRO A 1 87 ? -4.127 5.004 6.188 1.00 96.81 87 PRO A CA 1
ATOM 657 C C . PRO A 1 87 ? -4.760 6.347 6.563 1.00 96.81 87 PRO A C 1
ATOM 659 O O . PRO A 1 87 ? -5.169 6.493 7.712 1.00 96.81 87 PRO A O 1
ATOM 662 N N . ILE A 1 88 ? -4.935 7.288 5.625 1.00 97.81 88 ILE A N 1
ATOM 663 C CA . ILE A 1 88 ? -5.624 8.563 5.897 1.00 97.81 88 ILE A CA 1
ATOM 664 C C . ILE A 1 88 ? -7.054 8.305 6.382 1.00 97.81 88 ILE A C 1
ATOM 666 O O . ILE A 1 88 ? -7.431 8.766 7.459 1.00 97.81 88 ILE A O 1
ATOM 670 N N . LEU A 1 89 ? -7.833 7.499 5.656 1.00 97.62 89 LEU A N 1
ATOM 671 C CA . LEU A 1 89 ? -9.183 7.098 6.072 1.00 97.62 89 LEU A CA 1
ATOM 672 C C . LEU A 1 89 ? -9.165 6.360 7.419 1.00 97.62 89 LEU A C 1
ATOM 674 O O . LEU A 1 89 ? -10.028 6.578 8.274 1.00 97.62 89 LEU A O 1
ATOM 678 N N . GLY A 1 90 ? -8.141 5.528 7.624 1.00 96.31 90 GLY A N 1
ATOM 679 C CA . GLY A 1 90 ? -7.898 4.802 8.864 1.00 96.31 90 GLY A CA 1
ATOM 680 C C . GLY A 1 90 ? -7.661 5.713 10.068 1.00 96.31 90 GLY A C 1
ATOM 681 O O . GLY A 1 90 ? -8.043 5.340 11.173 1.00 96.31 90 GLY A O 1
ATOM 682 N N . LEU A 1 91 ? -7.090 6.903 9.866 1.00 96.06 91 LEU A N 1
ATOM 683 C CA . LEU A 1 91 ? -6.912 7.935 10.891 1.00 96.06 91 LEU A CA 1
ATOM 684 C C . LEU A 1 91 ? -8.164 8.798 11.058 1.00 96.06 91 LEU A C 1
ATOM 686 O O . LEU A 1 91 ? -8.585 9.063 12.185 1.00 96.06 91 LEU A O 1
ATOM 690 N N . LEU A 1 92 ? -8.773 9.221 9.948 1.00 95.94 92 LEU A N 1
ATOM 691 C CA . LEU A 1 92 ? -9.935 10.109 9.958 1.00 95.94 92 LEU A CA 1
ATOM 692 C C . LEU A 1 92 ? -11.137 9.488 10.670 1.00 95.94 92 LEU A C 1
ATOM 694 O O . LEU A 1 92 ? -11.846 10.213 11.364 1.00 95.94 92 LEU A O 1
ATOM 698 N N . GLN A 1 93 ? -11.337 8.166 10.588 1.00 95.00 93 GLN A N 1
ATOM 699 C CA . GLN A 1 93 ? -12.425 7.496 11.320 1.00 95.00 93 GLN A CA 1
ATOM 700 C C . GLN A 1 93 ? -12.338 7.667 12.849 1.00 95.00 93 GLN A C 1
ATOM 702 O O . GLN A 1 93 ? -13.341 7.478 13.526 1.00 95.00 93 GLN A O 1
ATOM 707 N N . PHE A 1 94 ? -11.161 7.987 13.400 1.00 92.75 94 PHE A N 1
ATOM 708 C CA . PHE A 1 94 ? -10.990 8.255 14.833 1.00 92.75 94 PHE A CA 1
ATOM 709 C C . PHE A 1 94 ? -11.110 9.744 15.176 1.00 92.75 94 PHE A C 1
ATOM 711 O O . PHE A 1 94 ? -11.354 10.074 16.333 1.00 92.75 94 PHE A O 1
ATOM 718 N N . LYS A 1 95 ? -10.947 10.636 14.189 1.00 94.00 95 LYS A N 1
ATOM 719 C CA . LYS A 1 95 ? -11.043 12.092 14.368 1.00 94.00 95 LYS A CA 1
ATOM 720 C C . LYS A 1 95 ? -12.450 12.634 14.103 1.00 94.00 95 LYS A C 1
ATOM 722 O O . LYS A 1 95 ? -12.893 13.524 14.814 1.00 94.00 95 LYS A O 1
ATOM 727 N N . ILE A 1 96 ? -13.155 12.106 13.101 1.00 94.06 96 ILE A N 1
ATOM 728 C CA . ILE A 1 96 ? -14.464 12.613 12.658 1.00 94.06 96 ILE A CA 1
ATOM 729 C C . ILE A 1 96 ? -15.562 11.655 13.128 1.00 94.06 96 ILE A C 1
ATOM 731 O O . ILE A 1 96 ? -15.951 10.728 12.409 1.00 94.06 96 ILE A O 1
ATOM 735 N N . ARG A 1 97 ? -16.062 11.883 14.347 1.00 91.00 97 ARG A N 1
ATOM 736 C CA . ARG A 1 97 ? -17.031 10.993 15.008 1.00 91.00 97 ARG A CA 1
ATOM 737 C C . ARG A 1 97 ? -18.332 10.840 14.218 1.00 91.00 97 ARG A C 1
ATOM 739 O O . ARG A 1 97 ? -18.755 9.705 13.990 1.00 91.00 97 ARG A O 1
ATOM 746 N N . ASP A 1 98 ? -18.863 11.930 13.676 1.00 95.38 98 ASP A N 1
ATOM 747 C CA . ASP A 1 98 ? -20.154 11.962 12.967 1.00 95.38 98 ASP A CA 1
ATOM 748 C C . ASP A 1 98 ? -20.170 11.126 11.680 1.00 95.38 98 ASP A C 1
ATOM 750 O O . ASP A 1 98 ? -21.221 10.700 11.204 1.00 95.38 98 ASP A O 1
ATOM 754 N N . ARG A 1 99 ? -18.994 10.856 11.097 1.00 94.56 99 ARG A N 1
ATOM 755 C CA . ARG A 1 99 ? -18.852 10.072 9.857 1.00 94.56 99 ARG A CA 1
ATOM 756 C C . ARG A 1 99 ? -18.113 8.752 10.060 1.00 94.56 99 ARG A C 1
ATOM 758 O O . ARG A 1 99 ? -17.775 8.096 9.073 1.00 94.56 99 ARG A O 1
ATOM 765 N N . THR A 1 100 ? -17.902 8.323 11.308 1.00 95.31 100 THR A N 1
ATOM 766 C CA . THR A 1 100 ? -17.112 7.123 11.651 1.00 95.31 100 THR A CA 1
ATOM 767 C C . THR A 1 100 ? -17.552 5.889 10.866 1.00 95.31 100 THR A C 1
ATOM 769 O O . THR A 1 100 ? -16.712 5.173 10.323 1.00 95.31 100 THR A O 1
ATOM 772 N N . GLY A 1 101 ? -18.863 5.641 10.760 1.00 96.50 101 GLY A N 1
ATOM 773 C CA . GLY A 1 101 ? -19.401 4.486 10.033 1.00 96.50 101 GLY A CA 1
ATOM 774 C C . GLY A 1 101 ? -19.019 4.483 8.549 1.00 96.50 101 GLY A C 1
ATOM 775 O O . GLY A 1 101 ? -18.502 3.482 8.045 1.00 96.50 101 GLY A O 1
ATOM 776 N N . ARG A 1 102 ? -19.192 5.627 7.871 1.00 97.12 102 ARG A N 1
ATOM 777 C CA . ARG A 1 102 ? -18.843 5.807 6.451 1.00 97.12 102 ARG A CA 1
ATOM 778 C C . ARG A 1 102 ? -17.332 5.729 6.229 1.00 97.12 102 ARG A C 1
ATOM 780 O O . ARG A 1 102 ? -16.887 4.999 5.349 1.00 97.12 102 ARG A O 1
ATOM 787 N N . LEU A 1 103 ? -16.541 6.404 7.065 1.00 97.50 103 LEU A N 1
ATOM 788 C CA . LEU A 1 103 ? -15.075 6.390 6.984 1.00 97.50 103 LEU A CA 1
ATOM 789 C C . LEU A 1 103 ? -14.503 4.989 7.215 1.00 97.50 103 LEU A C 1
ATOM 791 O O . LEU A 1 103 ? -13.600 4.565 6.500 1.00 97.50 103 LEU A O 1
ATOM 795 N N . ARG A 1 104 ? -15.068 4.227 8.156 1.00 96.69 104 ARG A N 1
ATOM 796 C CA . ARG A 1 104 ? -14.682 2.833 8.401 1.00 96.69 104 ARG A CA 1
ATOM 797 C C . ARG A 1 104 ? -15.041 1.924 7.227 1.00 96.69 104 ARG A C 1
ATOM 799 O O . ARG A 1 104 ? -14.258 1.037 6.888 1.00 96.69 104 ARG A O 1
ATOM 806 N N . ALA A 1 105 ? -16.213 2.107 6.619 1.00 97.81 105 ALA A N 1
ATOM 807 C CA . ALA A 1 105 ? -16.596 1.364 5.421 1.00 97.81 105 ALA A CA 1
ATOM 808 C C . ALA A 1 105 ? -15.635 1.661 4.258 1.00 97.81 105 ALA A C 1
ATOM 810 O O . ALA A 1 105 ? -15.083 0.720 3.688 1.00 97.81 105 ALA A O 1
ATOM 811 N N . ALA A 1 106 ? -15.356 2.942 4.001 1.00 98.06 106 ALA A N 1
ATOM 812 C CA . ALA A 1 106 ? -14.409 3.383 2.981 1.00 98.06 106 ALA A CA 1
ATOM 813 C C . ALA A 1 106 ? -12.993 2.844 3.238 1.00 98.06 106 ALA A C 1
ATOM 815 O O . ALA A 1 106 ? -12.417 2.222 2.357 1.00 98.06 106 ALA A O 1
ATOM 816 N N . HIS A 1 107 ? -12.464 2.972 4.460 1.00 98.00 107 HIS A N 1
ATOM 817 C CA . HIS A 1 107 ? -11.154 2.431 4.839 1.00 98.00 107 HIS A CA 1
ATOM 818 C C . HIS A 1 107 ? -11.042 0.924 4.555 1.00 98.00 107 HIS A C 1
ATOM 820 O O . HIS A 1 107 ? -10.045 0.471 3.996 1.00 98.00 107 HIS A O 1
ATOM 826 N N . ARG A 1 108 ? -12.076 0.138 4.894 1.00 97.44 108 ARG A N 1
ATOM 827 C CA . ARG A 1 108 ? -12.088 -1.311 4.630 1.00 97.44 108 ARG A CA 1
ATOM 828 C C . ARG A 1 108 ? -12.157 -1.633 3.140 1.00 97.44 108 ARG A C 1
ATOM 830 O O . ARG A 1 108 ? -11.482 -2.563 2.707 1.00 97.44 108 ARG A O 1
ATOM 837 N N . LEU A 1 109 ? -12.966 -0.899 2.377 1.00 97.94 109 LEU A N 1
ATOM 838 C CA . LEU A 1 109 ? -13.066 -1.081 0.930 1.00 97.94 109 LEU A CA 1
ATOM 839 C C . LEU A 1 109 ? -11.743 -0.720 0.246 1.00 97.94 109 LEU A C 1
ATOM 841 O O . LEU A 1 109 ? -11.195 -1.549 -0.475 1.00 97.94 109 LEU A O 1
ATOM 845 N N . CYS A 1 110 ? -11.191 0.459 0.542 1.00 97.69 110 CYS A N 1
ATOM 846 C CA . CYS A 1 110 ? -9.893 0.898 0.036 1.00 97.69 110 CYS A CA 1
ATOM 847 C C . CYS A 1 110 ? -8.782 -0.087 0.399 1.00 97.69 110 CYS A C 1
ATOM 849 O O . CYS A 1 110 ? -7.997 -0.434 -0.471 1.00 97.69 110 CYS A O 1
ATOM 851 N N . GLY A 1 111 ? -8.757 -0.608 1.631 1.00 97.69 111 GLY A N 1
ATOM 852 C CA . GLY A 1 111 ? -7.780 -1.620 2.036 1.00 97.69 111 GLY A CA 1
ATOM 853 C C . GLY A 1 111 ? -7.876 -2.914 1.220 1.00 97.69 111 GLY A C 1
ATOM 854 O O . GLY A 1 111 ? -6.854 -3.438 0.794 1.00 97.69 111 GLY A O 1
ATOM 855 N N . ARG A 1 112 ? -9.090 -3.408 0.939 1.00 97.62 112 ARG A N 1
ATOM 856 C CA . ARG A 1 112 ? -9.293 -4.597 0.086 1.00 97.62 112 ARG A CA 1
ATOM 857 C C . ARG A 1 112 ? -8.856 -4.347 -1.356 1.00 97.62 112 ARG A C 1
ATOM 859 O O . ARG A 1 112 ? -8.143 -5.175 -1.917 1.00 97.62 112 ARG A O 1
ATOM 866 N N . ILE A 1 113 ? -9.264 -3.210 -1.927 1.00 97.69 113 ILE A N 1
ATOM 867 C CA . ILE A 1 113 ? -8.870 -2.799 -3.281 1.00 97.69 113 ILE A CA 1
ATOM 868 C C . ILE A 1 113 ? -7.350 -2.677 -3.360 1.00 97.69 113 ILE A C 1
ATOM 870 O O . ILE A 1 113 ? -6.758 -3.239 -4.269 1.00 97.69 113 ILE A O 1
ATOM 874 N N . LEU A 1 114 ? -6.717 -2.017 -2.388 1.00 98.25 114 LEU A N 1
ATOM 875 C CA . LEU A 1 114 ? -5.267 -1.866 -2.305 1.00 98.25 114 LEU A CA 1
ATOM 876 C C . LEU A 1 114 ? -4.555 -3.218 -2.311 1.00 98.25 114 LEU A C 1
ATOM 878 O O . LEU A 1 114 ? -3.669 -3.432 -3.131 1.00 98.25 114 LEU A O 1
ATOM 882 N N . THR A 1 115 ? -4.930 -4.136 -1.418 1.00 97.44 115 THR A N 1
ATOM 883 C CA . THR A 1 115 ? -4.264 -5.441 -1.322 1.00 97.44 115 THR A CA 1
ATOM 884 C C . THR A 1 115 ? -4.440 -6.261 -2.603 1.00 97.44 115 THR A C 1
ATOM 886 O O . THR A 1 115 ? -3.468 -6.840 -3.086 1.00 97.44 115 THR A O 1
ATOM 889 N N . GLY A 1 116 ? -5.645 -6.275 -3.185 1.00 98.12 116 GLY A N 1
ATOM 890 C CA . GLY A 1 116 ? -5.906 -6.972 -4.447 1.00 98.12 116 GLY A CA 1
ATOM 891 C C . GLY A 1 116 ? -5.173 -6.344 -5.636 1.00 98.12 116 GLY A C 1
ATOM 892 O O . GLY A 1 116 ? -4.483 -7.041 -6.377 1.00 98.12 116 GLY A O 1
ATOM 893 N N . ALA A 1 117 ? -5.261 -5.022 -5.788 1.00 98.00 117 ALA A N 1
ATOM 894 C CA . ALA A 1 117 ? -4.599 -4.283 -6.859 1.00 98.00 117 ALA A CA 1
ATOM 895 C C . ALA A 1 117 ? -3.074 -4.398 -6.773 1.00 98.00 117 ALA A C 1
ATOM 897 O O . ALA A 1 117 ? -2.432 -4.592 -7.802 1.00 98.00 117 ALA A O 1
ATOM 898 N N . ALA A 1 118 ? -2.492 -4.349 -5.571 1.00 98.25 118 ALA A N 1
ATOM 899 C CA . ALA A 1 118 ? -1.057 -4.529 -5.371 1.00 98.25 118 ALA A CA 1
ATOM 900 C C . ALA A 1 118 ? -0.589 -5.916 -5.833 1.00 98.25 118 ALA A C 1
ATOM 902 O O . ALA A 1 118 ? 0.409 -6.008 -6.547 1.00 98.25 118 ALA A O 1
ATOM 903 N N . LEU A 1 119 ? -1.330 -6.979 -5.494 1.00 98.38 119 LEU A N 1
ATOM 904 C CA . LEU A 1 119 ? -1.018 -8.335 -5.950 1.00 98.38 119 LEU A CA 1
ATOM 905 C C . LEU A 1 119 ? -1.045 -8.426 -7.480 1.00 98.38 119 LEU A C 1
ATOM 907 O O . LEU A 1 119 ? -0.066 -8.854 -8.088 1.00 98.38 119 LEU A O 1
ATOM 911 N N . VAL A 1 120 ? -2.131 -7.967 -8.111 1.00 98.38 120 VAL A N 1
ATOM 912 C CA . VAL A 1 120 ? -2.256 -7.980 -9.579 1.00 98.38 120 VAL A CA 1
ATOM 913 C C . VAL A 1 120 ? -1.158 -7.133 -10.231 1.00 98.38 120 VAL A C 1
ATOM 915 O O . VAL A 1 120 ? -0.554 -7.555 -11.214 1.00 98.38 120 VAL A O 1
ATOM 918 N N . THR A 1 121 ? -0.840 -5.968 -9.662 1.00 98.06 121 THR A N 1
ATOM 919 C CA . THR A 1 121 ? 0.239 -5.092 -10.141 1.00 98.06 121 THR A CA 1
ATOM 920 C C . THR A 1 121 ? 1.588 -5.804 -10.114 1.00 98.06 121 THR A C 1
ATOM 922 O O . THR A 1 121 ? 2.329 -5.717 -11.093 1.00 98.06 121 THR A O 1
ATOM 925 N N . ILE A 1 122 ? 1.905 -6.520 -9.030 1.00 97.75 122 ILE A N 1
ATOM 926 C CA . ILE A 1 122 ? 3.148 -7.292 -8.905 1.00 97.75 122 ILE A CA 1
ATOM 927 C C . ILE A 1 122 ? 3.202 -8.394 -9.963 1.00 97.75 122 ILE A C 1
ATOM 929 O O . ILE A 1 122 ? 4.209 -8.500 -10.658 1.00 97.75 122 ILE A O 1
ATOM 933 N N . LEU A 1 123 ? 2.122 -9.159 -10.148 1.00 98.19 123 LEU A N 1
ATOM 934 C CA . LEU A 1 123 ? 2.064 -10.214 -11.167 1.00 98.19 123 LEU A CA 1
ATOM 935 C C . LEU A 1 123 ? 2.273 -9.655 -12.581 1.00 98.19 123 LEU A C 1
ATOM 937 O O . LEU A 1 123 ? 3.058 -10.201 -13.355 1.00 98.19 123 LEU A O 1
ATOM 941 N N . LEU A 1 124 ? 1.644 -8.522 -12.907 1.00 97.25 124 LEU A N 1
ATOM 942 C CA . LEU A 1 124 ? 1.881 -7.841 -14.182 1.00 97.25 124 LEU A CA 1
ATOM 943 C C . LEU A 1 124 ? 3.325 -7.338 -14.313 1.00 97.25 124 LEU A C 1
ATOM 945 O O . LEU A 1 124 ? 3.887 -7.389 -15.403 1.00 97.25 124 LEU A O 1
ATOM 949 N N . GLY A 1 125 ? 3.931 -6.867 -13.222 1.00 95.50 125 GLY A N 1
ATOM 950 C CA . GLY A 1 125 ? 5.330 -6.437 -13.203 1.00 95.50 125 GLY A CA 1
ATOM 951 C C . GLY A 1 125 ? 6.295 -7.595 -13.461 1.00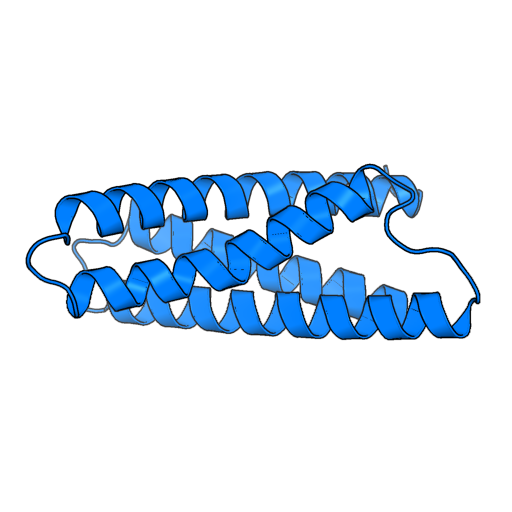 95.50 125 GLY A C 1
ATOM 952 O O . GLY A 1 125 ? 7.223 -7.451 -14.253 1.00 95.50 125 GLY A O 1
ATOM 953 N N . LEU A 1 126 ? 6.035 -8.760 -12.858 1.00 95.75 126 LEU A N 1
ATOM 954 C CA . LEU A 1 126 ? 6.794 -9.991 -13.099 1.00 95.75 126 LEU A CA 1
ATOM 955 C C . LEU A 1 126 ? 6.675 -10.456 -14.554 1.00 95.75 126 LEU A C 1
ATOM 957 O O . LEU A 1 126 ? 7.691 -10.796 -15.156 1.00 95.75 126 LEU A O 1
ATOM 961 N N . ARG A 1 127 ? 5.473 -10.381 -15.140 1.00 96.25 127 ARG A N 1
ATOM 962 C CA . ARG A 1 127 ? 5.246 -10.675 -16.563 1.00 96.25 127 ARG A CA 1
ATOM 963 C C . ARG A 1 127 ? 6.012 -9.724 -17.484 1.00 96.25 127 ARG A C 1
ATOM 965 O O . ARG A 1 127 ? 6.671 -10.161 -18.418 1.00 96.25 127 ARG A O 1
ATOM 972 N N . VAL A 1 128 ? 5.987 -8.417 -17.205 1.00 92.25 128 VAL A N 1
ATOM 973 C CA . VAL A 1 128 ? 6.775 -7.421 -17.964 1.00 92.25 128 VAL A CA 1
ATOM 974 C C . VAL A 1 128 ? 8.280 -7.683 -17.845 1.00 92.25 128 VAL A C 1
ATOM 976 O O . VAL A 1 128 ? 9.024 -7.422 -18.787 1.00 92.25 128 VAL A O 1
ATOM 979 N N . ALA A 1 129 ? 8.733 -8.200 -16.704 1.00 91.31 129 ALA A N 1
ATOM 980 C CA . ALA A 1 129 ? 10.125 -8.568 -16.476 1.00 91.31 129 ALA A CA 1
ATOM 981 C C . ALA A 1 129 ? 10.512 -9.948 -17.050 1.00 91.31 129 ALA A C 1
ATOM 983 O O . ALA A 1 129 ? 11.689 -10.298 -16.990 1.00 91.31 129 ALA A O 1
ATOM 984 N N . GLY A 1 130 ? 9.561 -10.705 -17.612 1.00 93.94 130 GLY A N 1
ATOM 985 C CA . GLY A 1 130 ? 9.799 -12.012 -18.232 1.00 93.94 130 GLY A CA 1
ATOM 986 C C . GLY A 1 130 ? 9.898 -13.189 -17.256 1.00 93.94 130 GLY A C 1
ATOM 987 O O . GLY A 1 130 ? 10.439 -14.225 -17.625 1.00 93.94 130 GLY A O 1
ATOM 988 N N . TYR A 1 131 ? 9.410 -13.045 -16.019 1.00 92.81 131 TYR A N 1
ATOM 989 C CA . TYR A 1 131 ? 9.388 -14.133 -15.026 1.00 92.81 131 TYR A CA 1
ATOM 990 C C . TYR A 1 131 ? 8.081 -14.949 -15.021 1.00 92.81 131 TYR A C 1
ATOM 992 O O . TYR A 1 131 ? 8.014 -15.968 -14.337 1.00 92.81 131 TYR A O 1
ATOM 1000 N N . LEU A 1 132 ? 7.051 -14.486 -15.739 1.00 91.38 132 LEU A N 1
ATOM 1001 C CA . LEU A 1 132 ? 5.743 -15.122 -15.953 1.00 91.38 132 LEU A CA 1
ATOM 1002 C C . LEU A 1 132 ? 5.340 -14.939 -17.416 1.00 91.38 132 LEU A C 1
ATOM 1004 O O . LEU A 1 132 ? 4.736 -15.870 -17.982 1.00 91.38 132 LEU A O 1
#

Sequence (132 aa):
MILFKWHAGLMAAGFLSFFTAFLVAATQRRKPWWLRRHRAAGILGTLFILSGMTATIAAVAAAAKGHLRTPHTWLGALTIAAAVATPILGLLQFKIRDRTGRLRAAHRLCGRILTGAALVTILLGLRVAGYL

Mean predicted aligned error: 2.96 Å

pLDDT: mean 95.49, std 4.38, range [75.12, 98.69]

Radius of gyration: 15.79 Å; Cα contacts (8 Å, |Δi|>4): 140; chains: 1; bounding box: 40×28×44 Å

Nearest PDB structures (foldseek):
  5zle-assembly1_A  TM=8.110E-01  e=8.866E-03  Homo sapiens
  4o79-assembly1_A  TM=8.736E-01  e=3.766E-02  Arabidopsis thaliana
  8zrk-assembly1_R  TM=3.828E-01  e=9.967E+00  Homo sapiens

Solvent-accessible surface area (backbone atoms only — not comparable to full-atom values): 6588 Å² total; per-residue (Å²): 113,68,40,57,53,50,17,54,53,24,40,49,54,10,44,54,23,37,47,48,18,50,48,35,66,72,75,33,70,91,43,96,58,28,66,60,52,24,50,51,26,40,51,52,12,31,52,27,36,52,54,15,48,52,30,43,52,54,47,34,60,77,64,77,50,80,76,74,80,46,73,36,45,50,37,42,52,53,25,52,54,27,42,56,48,24,58,51,32,60,51,44,34,76,72,41,69,96,46,24,70,60,31,48,52,48,23,52,51,36,44,52,50,25,49,52,37,38,51,54,21,49,54,42,46,37,38,74,71,69,79,103

Foldseek 3Di:
DVLLVLLLVLLVLLLVLLVQLVVLVVPPVVPPCSLVSSLVSLVSSLVSLVSSVVSVVVVCVVVVHDAPPDPLRVLSVLLNVLSVLLSVLVVVLVVPVVCVVVSVVVSVVSSVSNSVSSVVSSVVSCVVVVND

Secondary structure (DSSP, 8-state):
-HHHHHHHHHHHHHHHHHHHHHHHHHH-TTSTTHHHHHHHHHHHHHHHHHHHHHHHHHHHHHTTPPSS-SHHHHHHHHHHHHHHHHHHHHHHHHH-GGGHHHHHHHHHHHHHHHHHHHHHHHHHHHHHTT--